Protein AF-A0A3L7YFP6-F1 (afdb_monomer)

pLDDT: mean 84.04, std 14.95, range [44.62, 97.31]

Mean predicted aligned error: 6.31 Å

Structure (mmCIF, N/CA/C/O backbone):
data_AF-A0A3L7YFP6-F1
#
_entry.id   AF-A0A3L7YFP6-F1
#
loop_
_atom_site.group_PDB
_atom_site.id
_atom_site.type_symbol
_atom_site.label_atom_id
_atom_site.label_alt_id
_atom_site.label_comp_id
_atom_site.label_asym_id
_atom_site.label_entity_id
_atom_site.label_seq_id
_atom_site.pdbx_PDB_ins_code
_atom_site.Cartn_x
_atom_site.Cartn_y
_atom_site.Cartn_z
_atom_site.occupancy
_atom_site.B_iso_or_equiv
_atom_site.auth_seq_id
_atom_site.auth_comp_id
_atom_site.auth_asym_id
_atom_site.auth_atom_id
_atom_site.pdbx_PDB_mo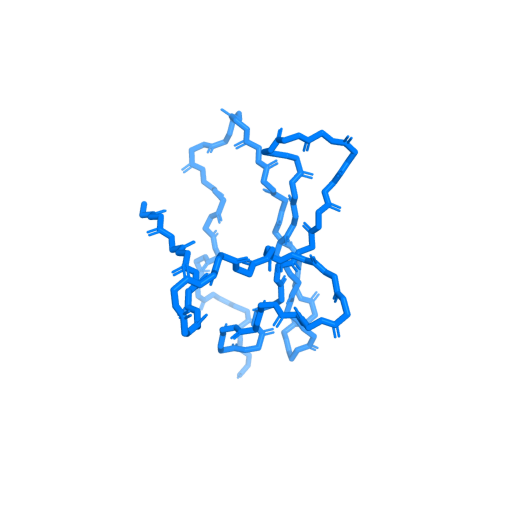del_num
ATOM 1 N N . MET A 1 1 ? 7.585 7.654 7.830 1.00 74.12 1 MET A N 1
ATOM 2 C CA . MET A 1 1 ? 7.901 6.241 8.149 1.00 74.12 1 MET A CA 1
ATOM 3 C C . MET A 1 1 ? 7.754 5.404 6.878 1.00 74.12 1 MET A C 1
ATOM 5 O O . MET A 1 1 ? 6.858 5.705 6.102 1.00 74.12 1 MET A O 1
ATOM 9 N N . HIS A 1 2 ? 8.628 4.421 6.630 1.00 85.69 2 HIS A N 1
ATOM 10 C CA . HIS A 1 2 ? 8.587 3.549 5.445 1.00 85.69 2 HIS A CA 1
ATOM 11 C C . HIS A 1 2 ? 8.688 2.086 5.886 1.00 85.69 2 HIS A C 1
ATOM 13 O O . HIS A 1 2 ? 9.595 1.745 6.641 1.00 85.69 2 HIS A O 1
ATOM 19 N N . LEU A 1 3 ? 7.751 1.244 5.450 1.00 91.25 3 LEU A N 1
ATOM 20 C CA . LEU A 1 3 ? 7.729 -0.184 5.758 1.00 91.25 3 LEU A CA 1
ATOM 21 C C . LEU A 1 3 ? 7.827 -0.965 4.454 1.00 91.25 3 LEU A C 1
ATOM 23 O O . LEU A 1 3 ? 7.137 -0.662 3.484 1.00 91.25 3 LEU A O 1
ATOM 27 N N . ALA A 1 4 ? 8.651 -2.002 4.463 1.00 93.88 4 ALA A N 1
ATOM 28 C CA . ALA A 1 4 ? 8.766 -2.952 3.374 1.00 93.88 4 ALA A CA 1
ATOM 29 C C . ALA A 1 4 ? 8.940 -4.352 3.960 1.00 93.88 4 ALA A C 1
ATOM 31 O O . ALA A 1 4 ? 9.470 -4.514 5.061 1.00 93.88 4 ALA A O 1
ATOM 32 N N . ARG A 1 5 ? 8.493 -5.364 3.217 1.00 95.00 5 ARG A N 1
ATOM 33 C CA . ARG A 1 5 ? 8.589 -6.767 3.619 1.00 95.00 5 ARG A CA 1
ATOM 34 C C . ARG A 1 5 ? 9.489 -7.540 2.669 1.00 95.00 5 ARG A C 1
ATOM 36 O O . ARG A 1 5 ? 9.459 -7.348 1.452 1.00 95.00 5 ARG A O 1
ATOM 43 N N . LYS A 1 6 ? 10.275 -8.428 3.263 1.00 96.06 6 LYS A N 1
ATOM 44 C CA . LYS A 1 6 ? 11.232 -9.288 2.584 1.00 96.06 6 LYS A CA 1
ATOM 45 C C . LYS A 1 6 ? 11.127 -10.683 3.186 1.00 96.06 6 LYS A C 1
ATOM 47 O O . LYS A 1 6 ? 11.094 -10.809 4.407 1.00 96.06 6 LYS A O 1
ATOM 52 N N . TYR A 1 7 ? 11.073 -11.709 2.349 1.00 95.69 7 TYR A N 1
ATOM 53 C CA . TYR A 1 7 ? 11.011 -13.104 2.781 1.00 95.69 7 TYR A CA 1
ATOM 54 C C . TYR A 1 7 ? 12.051 -13.907 2.008 1.00 95.69 7 TYR A C 1
ATOM 56 O O . TYR A 1 7 ? 12.147 -13.767 0.795 1.00 95.69 7 TYR A O 1
ATOM 64 N N . ASN A 1 8 ? 12.875 -14.690 2.709 1.00 97.31 8 ASN A N 1
ATOM 65 C CA . ASN A 1 8 ? 13.950 -15.496 2.111 1.00 97.31 8 ASN A CA 1
ATOM 66 C C . ASN A 1 8 ? 14.842 -14.743 1.107 1.00 97.31 8 ASN A C 1
ATOM 68 O O . ASN A 1 8 ? 15.240 -15.280 0.081 1.00 97.31 8 ASN A O 1
ATOM 72 N N . GLY A 1 9 ? 15.172 -13.483 1.393 1.00 97.06 9 GLY A N 1
ATOM 73 C CA . GLY A 1 9 ? 16.027 -12.703 0.496 1.00 97.06 9 GLY A CA 1
ATOM 74 C C . GLY A 1 9 ? 15.281 -11.965 -0.625 1.00 97.06 9 GLY A C 1
ATOM 75 O O . GLY A 1 9 ? 15.886 -11.091 -1.245 1.00 97.06 9 GLY A O 1
ATOM 76 N N . GLU A 1 10 ? 13.985 -12.209 -0.819 1.00 96.56 10 GLU A N 1
ATOM 77 C CA . GLU A 1 10 ? 13.183 -11.628 -1.898 1.00 96.56 10 GLU A CA 1
ATOM 78 C C . GLU A 1 10 ? 12.222 -10.541 -1.399 1.00 96.56 10 GLU A C 1
ATOM 80 O O . GLU A 1 10 ? 11.610 -10.655 -0.333 1.00 96.56 10 GLU A O 1
ATOM 85 N N . TRP A 1 11 ? 12.112 -9.456 -2.168 1.00 95.94 11 TRP A N 1
ATOM 86 C CA . TRP A 1 11 ? 11.177 -8.367 -1.896 1.00 95.94 11 TRP A CA 1
ATOM 87 C C . TRP A 1 11 ? 9.762 -8.757 -2.301 1.00 95.94 11 TRP A C 1
ATOM 89 O O . TRP A 1 11 ? 9.535 -9.200 -3.421 1.00 95.94 11 TRP A O 1
ATOM 99 N N . ILE A 1 12 ? 8.799 -8.509 -1.417 1.00 95.75 12 ILE A N 1
ATOM 100 C CA . ILE A 1 12 ? 7.389 -8.766 -1.708 1.00 95.75 12 ILE A CA 1
ATOM 101 C C . ILE A 1 12 ? 6.698 -7.429 -1.969 1.00 95.75 12 ILE A C 1
ATOM 103 O O . ILE A 1 12 ? 6.786 -6.508 -1.153 1.00 95.75 12 ILE A O 1
ATOM 107 N N . ALA A 1 13 ? 5.983 -7.337 -3.092 1.00 93.75 13 ALA A N 1
ATOM 108 C CA . ALA A 1 13 ? 5.204 -6.158 -3.462 1.00 93.75 13 ALA A CA 1
ATOM 109 C C . ALA A 1 13 ? 4.203 -5.763 -2.359 1.00 93.75 13 ALA A C 1
ATOM 111 O O . ALA A 1 13 ? 3.740 -6.609 -1.596 1.00 93.75 13 ALA A O 1
ATOM 112 N N . ALA A 1 14 ? 3.872 -4.475 -2.247 1.00 93.50 14 ALA A N 1
ATOM 113 C CA . ALA A 1 14 ? 2.905 -4.000 -1.251 1.00 93.50 14 ALA A CA 1
ATOM 114 C C . ALA A 1 14 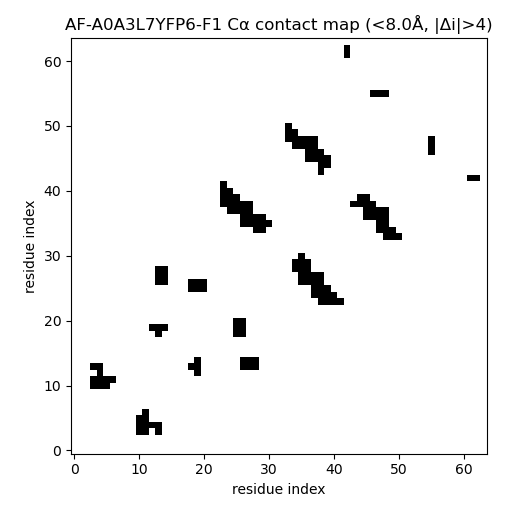? 1.463 -4.426 -1.582 1.00 93.50 14 ALA A C 1
ATOM 116 O O . ALA A 1 14 ? 0.684 -4.705 -0.677 1.00 93.50 14 ALA A O 1
ATOM 117 N N . ASP A 1 15 ? 1.152 -4.536 -2.872 1.00 94.94 15 ASP A N 1
ATOM 118 C CA . ASP A 1 15 ? -0.122 -5.029 -3.387 1.00 94.94 15 ASP A CA 1
ATOM 119 C C . ASP A 1 15 ? 0.118 -6.189 -4.363 1.00 94.94 15 ASP A C 1
ATOM 121 O O . ASP A 1 15 ? 1.204 -6.318 -4.935 1.00 94.94 15 ASP A O 1
ATOM 125 N N . GLY A 1 16 ? -0.882 -7.050 -4.521 1.00 92.12 16 GLY A N 1
ATOM 126 C CA . GLY A 1 16 ? -0.816 -8.268 -5.319 1.00 92.12 16 GLY A CA 1
ATOM 127 C C . GLY A 1 16 ? -1.505 -9.464 -4.652 1.00 92.12 16 GLY A C 1
ATOM 128 O O . GLY A 1 16 ? -2.247 -9.299 -3.682 1.00 92.12 16 GLY A O 1
ATOM 129 N N . PRO A 1 17 ? -1.256 -10.690 -5.155 1.00 93.56 17 PRO A N 1
ATOM 130 C CA . PRO A 1 17 ? -1.901 -11.914 -4.666 1.00 93.56 17 PRO A CA 1
ATOM 131 C C . PRO A 1 17 ? -1.641 -12.209 -3.185 1.00 93.56 17 PRO A C 1
ATOM 133 O O . PRO A 1 17 ? -2.473 -12.811 -2.513 1.00 93.56 17 PRO A O 1
ATOM 136 N N . LEU A 1 18 ? -0.491 -11.768 -2.675 1.00 94.56 18 LEU A N 1
ATOM 137 C CA . LEU A 1 18 ? -0.177 -11.761 -1.255 1.00 94.56 18 LEU A CA 1
ATOM 138 C C . LEU A 1 18 ? -0.308 -10.311 -0.772 1.00 94.56 18 LEU A C 1
ATOM 140 O O . LEU A 1 18 ? 0.609 -9.539 -1.029 1.00 94.56 18 LEU A O 1
ATOM 144 N N . PRO A 1 19 ? -1.403 -9.892 -0.118 1.00 93.06 19 PRO A N 1
ATOM 145 C CA . PRO A 1 19 ? -1.597 -8.496 0.280 1.00 93.06 19 PRO A CA 1
ATOM 146 C C . PRO A 1 19 ? -0.701 -8.108 1.464 1.00 93.06 19 PRO A C 1
ATOM 148 O O . PRO A 1 19 ? -0.307 -8.961 2.266 1.00 93.06 19 PRO A O 1
ATOM 151 N N . PHE A 1 20 ? -0.338 -6.828 1.575 1.00 95.31 20 PHE A N 1
ATOM 152 C CA . PHE A 1 20 ? 0.259 -6.276 2.794 1.00 95.31 20 PHE A CA 1
ATOM 153 C C . PHE A 1 20 ? -0.873 -5.776 3.696 1.00 95.31 20 PHE A C 1
ATOM 155 O O . PHE A 1 20 ? -1.453 -4.724 3.442 1.00 95.31 20 PHE A O 1
ATOM 162 N N . GLU A 1 21 ? -1.145 -6.533 4.760 1.00 93.69 21 GLU A N 1
ATOM 163 C CA . GLU A 1 21 ? -2.116 -6.206 5.808 1.00 93.69 21 GLU A CA 1
ATOM 164 C C . GLU A 1 21 ? -1.404 -5.847 7.119 1.00 93.69 21 GLU A C 1
ATOM 166 O O . GLU A 1 21 ? -0.571 -6.615 7.607 1.00 93.69 21 GLU A O 1
ATOM 171 N N . LEU A 1 22 ? -1.746 -4.706 7.722 1.00 91.50 22 LEU A N 1
ATOM 172 C CA . LEU A 1 22 ? -1.240 -4.288 9.032 1.00 91.50 22 LEU A CA 1
ATOM 173 C C . LEU A 1 22 ? -2.379 -3.740 9.888 1.00 91.50 22 LEU A C 1
ATOM 175 O O . LEU A 1 22 ? -2.898 -2.659 9.634 1.00 91.50 22 LEU A O 1
ATOM 179 N N . GLY A 1 23 ? -2.792 -4.478 10.919 1.00 90.31 23 GLY A N 1
ATOM 180 C CA . GLY A 1 23 ? -3.870 -4.013 11.797 1.00 90.31 23 GLY A CA 1
ATOM 181 C C . GLY A 1 23 ? -5.175 -3.732 11.037 1.00 90.31 23 GLY A C 1
ATOM 182 O O . GLY A 1 23 ? -5.886 -2.779 11.356 1.00 90.31 23 GLY A O 1
ATOM 183 N N . GLY A 1 24 ? -5.498 -4.559 10.037 1.00 91.88 24 GLY A N 1
ATOM 184 C CA . GLY A 1 24 ? -6.679 -4.410 9.181 1.00 91.88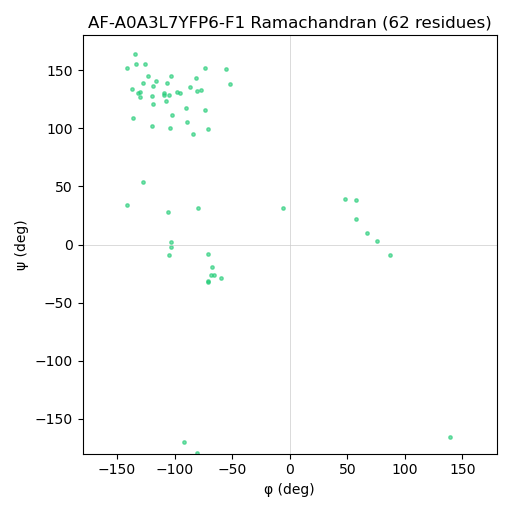 24 GLY A CA 1
ATOM 185 C C . GLY A 1 24 ? -6.568 -3.316 8.121 1.00 91.88 24 GLY A C 1
ATOM 186 O O . GLY A 1 24 ? -7.550 -3.081 7.429 1.00 91.88 24 GLY A O 1
ATOM 187 N N . TRP A 1 25 ? -5.415 -2.648 8.012 1.00 93.69 25 TRP A N 1
ATOM 188 C CA . TRP A 1 25 ? -5.091 -1.767 6.897 1.00 93.69 25 TRP A CA 1
ATOM 189 C C . TRP A 1 25 ? -4.403 -2.549 5.783 1.00 93.69 25 TRP A C 1
ATOM 191 O O . TRP A 1 25 ? -3.285 -3.035 5.970 1.00 93.69 25 TRP A O 1
ATOM 201 N N . ARG A 1 26 ? -5.040 -2.590 4.617 1.00 95.69 26 ARG A N 1
ATOM 202 C CA . ARG A 1 26 ? -4.515 -3.169 3.386 1.00 95.69 26 ARG A CA 1
ATOM 203 C C . ARG A 1 26 ? -3.873 -2.108 2.511 1.00 95.69 26 ARG A C 1
ATOM 205 O O . ARG A 1 26 ? -4.529 -1.120 2.190 1.00 95.69 26 ARG A O 1
ATOM 212 N N . ALA A 1 27 ? -2.652 -2.345 2.042 1.00 95.38 27 ALA A N 1
ATOM 213 C CA . ALA A 1 27 ? -2.062 -1.537 0.978 1.00 95.38 27 ALA A CA 1
ATOM 214 C C . ALA A 1 27 ? -2.574 -1.967 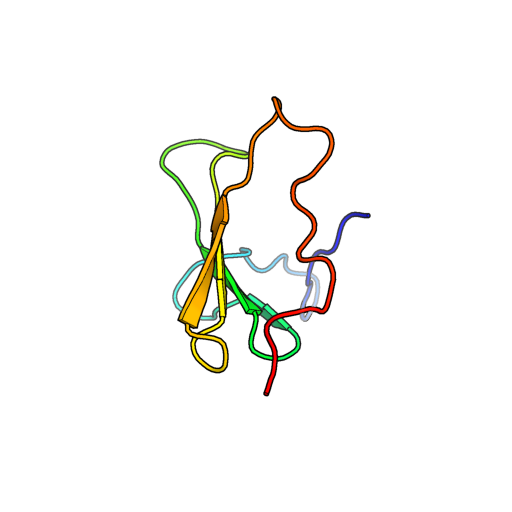-0.405 1.00 95.38 27 ALA A C 1
ATOM 216 O O . ALA A 1 27 ? -2.563 -3.152 -0.738 1.00 95.38 27 ALA A O 1
ATOM 217 N N . VAL A 1 28 ? -2.989 -0.990 -1.212 1.00 95.44 28 VAL A N 1
ATOM 218 C CA . VAL A 1 28 ? -3.434 -1.182 -2.599 1.00 95.44 28 VAL A CA 1
ATOM 219 C C . VAL A 1 28 ? -2.663 -0.234 -3.513 1.00 95.44 28 VAL A C 1
ATOM 221 O O . VAL A 1 28 ? -2.401 0.917 -3.152 1.00 95.44 28 VAL A O 1
ATOM 224 N N . THR A 1 29 ? -2.253 -0.713 -4.687 1.00 94.25 29 THR A N 1
ATOM 225 C CA . THR A 1 29 ? -1.518 0.103 -5.658 1.00 94.25 29 THR A CA 1
ATOM 226 C C . THR A 1 29 ? -2.461 0.979 -6.475 1.00 94.25 29 THR A C 1
ATOM 228 O O . THR A 1 29 ? -3.544 0.558 -6.870 1.00 94.25 29 THR A O 1
ATOM 231 N N . GLY A 1 30 ? -2.016 2.195 -6.784 1.00 91.00 30 GLY A N 1
ATOM 232 C CA . GLY A 1 30 ? -2.650 3.028 -7.800 1.00 91.00 30 GLY A CA 1
ATOM 233 C C . GLY A 1 30 ? -2.032 2.832 -9.178 1.00 91.00 30 GLY A C 1
ATOM 234 O O . GLY A 1 30 ? -1.177 1.970 -9.391 1.00 91.00 30 GLY A O 1
ATOM 235 N N . ALA A 1 31 ? -2.422 3.708 -10.105 1.00 91.12 31 ALA A N 1
ATOM 236 C CA . ALA A 1 31 ? -1.948 3.693 -11.488 1.00 91.12 31 ALA A CA 1
ATOM 237 C C . ALA A 1 31 ? -0.446 4.003 -11.635 1.00 91.12 31 ALA A C 1
ATOM 239 O O . ALA A 1 31 ? 0.183 3.594 -12.610 1.00 91.12 31 ALA A O 1
ATOM 240 N N . LYS A 1 32 ? 0.143 4.747 -10.689 1.00 89.00 32 LYS A N 1
ATOM 241 C CA . LYS A 1 32 ? 1.569 5.104 -10.686 1.00 89.00 32 LYS A CA 1
ATOM 242 C C . LYS A 1 32 ? 2.180 4.899 -9.304 1.00 89.00 32 LYS A C 1
ATOM 244 O O . LYS A 1 32 ? 1.483 4.811 -8.292 1.00 89.00 32 LYS A O 1
ATOM 249 N N . LYS A 1 33 ? 3.516 4.876 -9.261 1.00 85.75 33 LYS A N 1
ATOM 250 C CA . LYS A 1 33 ? 4.272 4.874 -8.001 1.00 85.75 33 LYS A CA 1
ATOM 251 C C . LYS A 1 33 ? 3.792 6.026 -7.111 1.00 85.75 33 LYS A C 1
ATOM 253 O O . LYS A 1 33 ? 3.590 7.133 -7.603 1.00 85.75 33 LYS A O 1
ATOM 258 N N . TYR A 1 34 ? 3.639 5.745 -5.818 1.00 84.69 34 TYR A N 1
ATOM 259 C CA . TYR A 1 34 ? 3.168 6.684 -4.789 1.00 84.69 34 TYR A CA 1
ATOM 260 C C . TYR A 1 34 ? 1.707 7.151 -4.902 1.00 84.69 34 TYR A C 1
ATOM 262 O O . TYR A 1 34 ? 1.314 8.030 -4.148 1.00 84.69 34 TYR A O 1
ATOM 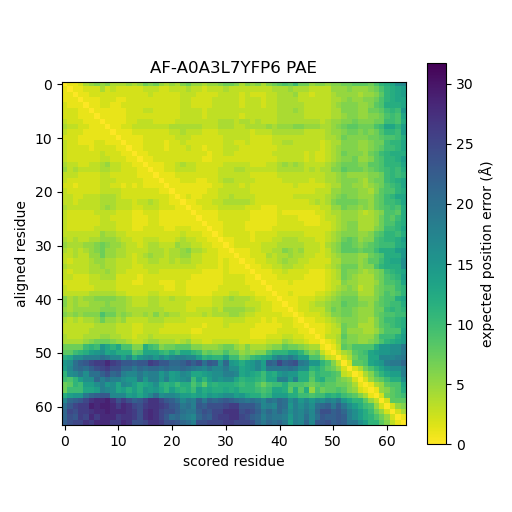270 N N . GLN A 1 35 ? 0.891 6.550 -5.774 1.00 89.75 35 GLN A N 1
ATOM 271 C CA . GLN A 1 35 ? -0.546 6.854 -5.896 1.00 89.75 35 GLN A CA 1
ATOM 272 C C . GLN A 1 35 ? -1.434 5.752 -5.289 1.00 89.75 35 GLN A C 1
ATOM 274 O O . GLN A 1 35 ? -2.529 5.502 -5.775 1.00 89.75 35 GLN A O 1
ATOM 279 N N . GLY A 1 36 ? -0.927 5.024 -4.290 1.00 91.31 36 GLY A N 1
ATOM 280 C CA . GLY A 1 36 ? -1.649 3.920 -3.646 1.00 91.31 36 GLY A CA 1
ATOM 281 C C . GLY A 1 36 ? -2.673 4.369 -2.603 1.00 91.31 36 GLY A C 1
ATOM 282 O O . GLY A 1 36 ? -2.825 5.555 -2.331 1.00 91.31 36 GLY A O 1
ATOM 283 N N . GLN A 1 37 ? -3.346 3.406 -1.984 1.00 92.81 37 GLN A N 1
ATOM 284 C CA . GLN A 1 37 ? -4.317 3.635 -0.913 1.00 92.81 37 GLN A CA 1
ATOM 285 C C . GLN A 1 37 ? -4.079 2.665 0.251 1.00 92.81 37 GLN A C 1
ATOM 287 O O . GLN A 1 37 ? -3.530 1.574 0.064 1.00 92.81 37 GLN A O 1
ATOM 292 N N . LEU A 1 38 ? -4.512 3.056 1.449 1.00 92.88 38 LEU A N 1
ATOM 293 C CA . LEU A 1 38 ? -4.708 2.159 2.581 1.00 92.88 38 LEU A CA 1
ATOM 294 C C . LEU A 1 38 ? -6.210 1.971 2.810 1.00 92.88 38 LEU A C 1
ATOM 296 O O . LEU A 1 38 ? -6.933 2.946 3.010 1.00 92.88 38 LEU A O 1
ATOM 300 N N . LEU A 1 39 ? -6.671 0.722 2.795 1.00 93.69 39 LEU A N 1
ATOM 301 C CA . LEU A 1 39 ? -8.071 0.359 3.016 1.00 93.69 39 LEU A CA 1
ATOM 302 C C . LEU A 1 39 ? -8.220 -0.330 4.367 1.00 93.69 39 LEU A C 1
ATOM 304 O O . LEU A 1 39 ? -7.506 -1.290 4.635 1.00 93.69 39 LEU A O 1
ATOM 308 N N . ASN A 1 40 ? -9.167 0.102 5.194 1.00 93.88 40 ASN A N 1
ATOM 309 C CA . ASN A 1 40 ? -9.524 -0.601 6.420 1.00 93.88 40 ASN A CA 1
ATOM 310 C C . ASN A 1 40 ? -10.984 -1.021 6.389 1.00 93.88 40 ASN A C 1
ATOM 312 O O . ASN A 1 40 ? -11.882 -0.221 6.643 1.00 93.88 40 ASN A O 1
ATOM 316 N N . THR A 1 41 ? -11.216 -2.299 6.111 1.00 86.69 41 THR A N 1
ATOM 317 C CA . THR A 1 41 ? -12.566 -2.868 6.025 1.00 86.69 41 THR A CA 1
ATOM 318 C C . THR A 1 41 ? -13.268 -2.924 7.376 1.00 86.69 41 THR A C 1
ATOM 320 O O . THR A 1 41 ? -14.490 -2.847 7.423 1.00 86.69 41 THR A O 1
ATOM 323 N N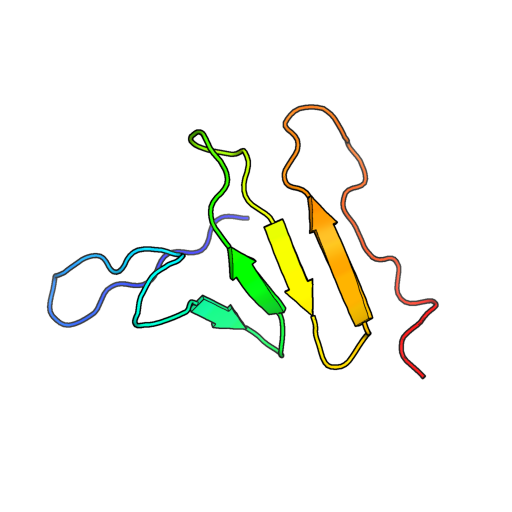 . ARG A 1 42 ? -12.514 -3.003 8.480 1.00 88.25 42 ARG A N 1
ATOM 324 C CA . ARG A 1 42 ? -13.080 -3.019 9.837 1.00 88.25 42 ARG A CA 1
ATOM 325 C C . ARG A 1 42 ? -13.642 -1.655 10.234 1.00 88.25 42 ARG A C 1
ATOM 327 O O . ARG A 1 42 ? -14.616 -1.599 10.969 1.00 88.25 42 ARG A O 1
ATOM 334 N N . LEU A 1 43 ? -13.034 -0.580 9.733 1.00 88.19 43 LEU A N 1
ATOM 335 C CA . LEU A 1 43 ? -13.434 0.806 9.997 1.00 88.19 43 LEU A CA 1
ATOM 336 C C . LEU A 1 43 ? -14.205 1.453 8.837 1.00 88.19 43 LEU A C 1
ATOM 338 O O . LEU A 1 43 ? -14.546 2.628 8.918 1.00 88.19 43 LEU A O 1
ATOM 342 N N . GLY A 1 44 ? -14.395 0.745 7.718 1.00 88.00 44 GLY A N 1
ATOM 343 C CA . GLY A 1 44 ? -14.954 1.314 6.485 1.00 88.00 44 GLY A CA 1
ATOM 344 C C . GLY A 1 44 ? -14.167 2.513 5.933 1.00 88.00 44 GLY A C 1
ATOM 345 O O . GLY A 1 44 ? -14.723 3.332 5.210 1.00 88.00 44 GLY A O 1
ATOM 346 N N . SER A 1 45 ? -12.890 2.651 6.299 1.00 89.12 45 SER A N 1
ATOM 347 C CA . SER A 1 45 ? -12.079 3.842 6.029 1.00 89.12 45 SER A CA 1
ATOM 348 C C . SER A 1 45 ? -11.115 3.616 4.867 1.00 89.12 45 SER A C 1
ATOM 350 O O . SER A 1 45 ? -10.559 2.529 4.714 1.00 89.12 45 SER A O 1
ATOM 352 N N . THR A 1 46 ? -10.881 4.662 4.075 1.00 89.81 46 THR A N 1
ATOM 353 C CA . THR A 1 46 ? -9.911 4.670 2.972 1.00 89.81 46 THR A CA 1
ATOM 354 C C . THR A 1 46 ? -9.022 5.897 3.092 1.00 89.81 4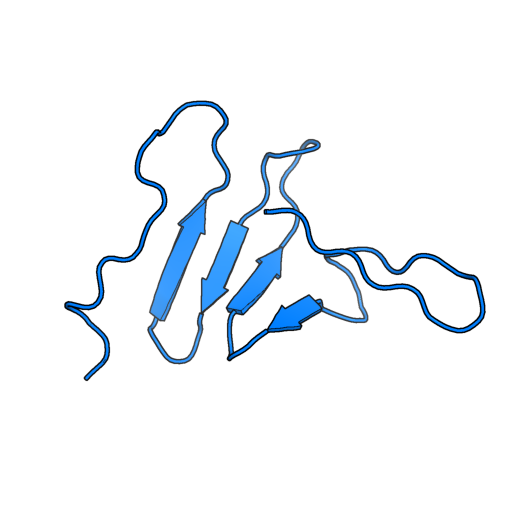6 THR A C 1
ATOM 356 O O . THR A 1 46 ? -9.519 7.005 3.277 1.00 89.81 46 THR A O 1
ATOM 359 N N . LEU A 1 47 ? -7.711 5.697 2.987 1.00 89.00 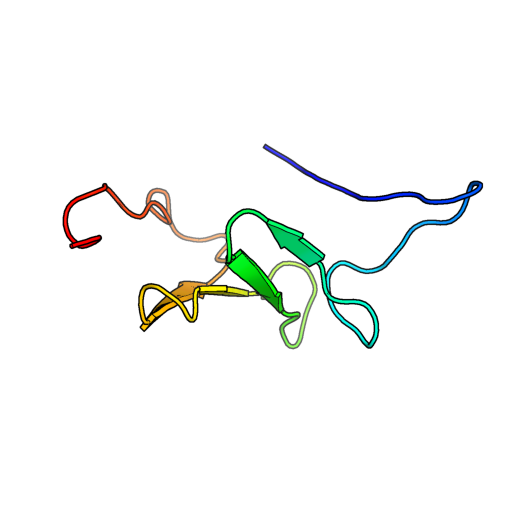47 LEU A N 1
ATOM 360 C CA . LEU A 1 47 ? -6.716 6.763 2.980 1.00 89.00 47 LEU A CA 1
ATOM 361 C C . LEU A 1 47 ? -5.955 6.740 1.664 1.00 89.00 47 LEU A C 1
ATOM 363 O O . LEU A 1 47 ? -5.298 5.751 1.342 1.00 89.00 47 LEU A O 1
ATOM 367 N N . GLU A 1 48 ? -6.008 7.836 0.918 1.00 87.69 48 GLU A N 1
ATOM 368 C CA . GLU A 1 48 ? -5.266 7.965 -0.331 1.00 87.69 48 GLU A CA 1
ATOM 369 C C . GLU A 1 48 ? -3.847 8.473 -0.083 1.00 87.69 48 GLU A C 1
ATOM 371 O O . GLU A 1 48 ? -3.615 9.415 0.680 1.00 87.69 48 GLU A O 1
ATOM 376 N N . ALA A 1 49 ? -2.871 7.858 -0.750 1.00 85.62 49 ALA A N 1
ATOM 377 C CA . ALA A 1 49 ? -1.523 8.388 -0.794 1.00 85.62 49 ALA A CA 1
ATOM 378 C C . ALA A 1 49 ? -1.516 9.612 -1.711 1.00 85.62 49 ALA A C 1
ATOM 380 O O . ALA A 1 49 ? -1.723 9.506 -2.918 1.00 85.62 49 ALA A O 1
ATOM 381 N N . CYS A 1 50 ? -1.221 10.776 -1.143 1.00 77.06 50 CYS A N 1
ATOM 382 C CA . CYS A 1 50 ? -0.917 11.961 -1.923 1.00 77.06 50 CYS A CA 1
ATOM 383 C C . CYS A 1 50 ? 0.451 12.507 -1.538 1.00 77.06 50 CYS A C 1
ATOM 385 O O . CYS A 1 50 ? 0.818 12.533 -0.366 1.00 77.06 50 CYS A O 1
ATOM 387 N N . MET A 1 51 ? 1.158 13.054 -2.525 1.00 64.81 51 MET A N 1
ATOM 388 C CA . MET A 1 51 ? 2.309 13.927 -2.276 1.00 64.81 51 MET A CA 1
ATOM 389 C C . MET A 1 51 ? 1.908 15.300 -1.704 1.00 64.81 51 MET A C 1
ATOM 391 O O . MET A 1 51 ? 2.779 16.096 -1.375 1.00 64.81 51 MET A O 1
ATOM 395 N N . CYS A 1 52 ? 0.606 15.600 -1.667 1.00 67.94 52 CYS A N 1
ATOM 396 C CA . CYS A 1 52 ? 0.063 16.946 -1.529 1.00 67.94 52 CYS A CA 1
ATOM 397 C C . CYS A 1 52 ? -0.509 17.298 -0.148 1.00 67.94 52 CYS A C 1
ATOM 399 O O . CYS A 1 52 ? -0.841 18.463 0.052 1.00 67.94 52 CYS A O 1
ATOM 401 N N . VAL A 1 53 ? -0.658 16.354 0.791 1.00 56.06 53 VAL A N 1
ATOM 402 C CA . VAL A 1 53 ? -1.364 16.625 2.060 1.00 56.06 53 VAL A CA 1
ATOM 403 C C . VAL A 1 53 ? -0.439 16.420 3.254 1.00 56.06 53 VAL A C 1
ATOM 405 O O . VAL A 1 53 ? 0.165 15.359 3.395 1.00 56.06 53 VAL A O 1
ATOM 408 N N . ALA A 1 54 ? -0.361 17.429 4.123 1.00 57.50 54 ALA A N 1
ATOM 409 C CA . ALA A 1 54 ? 0.297 17.334 5.425 1.00 57.50 54 ALA A CA 1
ATOM 410 C C . ALA A 1 54 ? -0.453 16.398 6.404 1.00 57.50 54 ALA A C 1
ATOM 412 O O . ALA A 1 54 ? 0.162 15.865 7.323 1.00 57.50 54 ALA A O 1
ATOM 413 N N . ASP A 1 55 ? -1.742 16.127 6.148 1.00 58.75 55 ASP A N 1
ATOM 414 C CA . ASP A 1 55 ? -2.683 15.532 7.108 1.00 58.75 55 ASP A CA 1
ATOM 415 C C . ASP A 1 55 ? -3.413 14.288 6.557 1.00 58.75 55 ASP A C 1
ATOM 417 O O . ASP A 1 55 ? -4.636 14.193 6.594 1.00 58.75 55 ASP A O 1
ATOM 421 N N . ASN A 1 56 ? -2.688 13.279 6.063 1.00 64.94 56 ASN A N 1
ATOM 422 C CA . ASN A 1 56 ? -3.276 11.960 5.753 1.00 64.94 56 ASN A CA 1
ATOM 423 C C . ASN A 1 56 ? -3.452 11.075 7.007 1.00 64.94 56 ASN A C 1
ATOM 425 O O . ASN A 1 56 ? -3.330 9.848 6.951 1.00 64.94 56 ASN A O 1
ATOM 429 N N . GLN A 1 57 ? -3.707 11.707 8.153 1.00 64.19 57 GLN A N 1
ATOM 430 C CA . GLN A 1 57 ? -3.854 11.058 9.447 1.00 64.19 57 GLN A CA 1
ATOM 431 C C . GLN A 1 57 ? -5.330 10.850 9.768 1.00 64.19 57 GLN A C 1
ATOM 433 O O . GLN A 1 57 ? -6.130 11.781 9.721 1.00 64.19 57 GLN A O 1
ATOM 438 N N . LEU A 1 58 ? -5.686 9.636 10.183 1.00 63.88 58 LEU A N 1
ATOM 439 C CA . LEU A 1 58 ? -6.952 9.408 10.870 1.00 63.88 58 LEU A CA 1
ATOM 440 C C . LEU A 1 58 ? -6.748 9.717 12.347 1.00 63.88 58 LEU A C 1
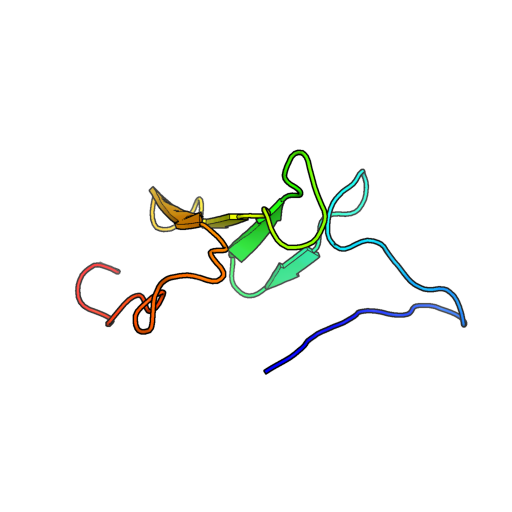ATOM 442 O O . LEU A 1 58 ? -6.275 8.879 13.115 1.00 63.88 58 LEU A O 1
ATOM 446 N N . LEU A 1 59 ? -7.076 10.947 12.732 1.00 60.75 59 LEU A N 1
ATOM 447 C CA . LEU A 1 59 ? -7.124 11.356 14.130 1.00 60.75 59 LEU A CA 1
ATOM 448 C C . LEU A 1 59 ? -8.342 10.677 14.774 1.00 60.75 59 LEU A C 1
ATOM 450 O O . LEU A 1 59 ? -9.471 11.084 14.535 1.00 60.75 59 LEU A O 1
ATOM 454 N N . SER A 1 60 ? -8.067 9.581 15.486 1.00 56.72 60 SER A N 1
ATOM 455 C CA . SER A 1 60 ? -8.848 8.707 16.390 1.00 56.72 60 SER A CA 1
ATOM 456 C C . SER A 1 60 ? -10.307 9.022 16.817 1.00 56.72 60 SER A C 1
ATOM 458 O O . SER A 1 60 ? -10.688 8.630 17.915 1.00 56.72 60 SER A O 1
ATOM 460 N N . ALA A 1 61 ? -11.160 9.666 16.021 1.00 49.19 61 ALA A N 1
ATOM 461 C CA . ALA A 1 61 ? -12.530 10.014 16.422 1.00 49.19 61 ALA A CA 1
ATOM 462 C C . ALA A 1 61 ? -13.626 9.112 15.819 1.00 49.19 61 ALA A C 1
ATOM 464 O O . ALA A 1 61 ? -14.804 9.356 16.059 1.00 49.19 61 ALA A O 1
ATOM 465 N N . ALA A 1 62 ? -13.277 8.078 15.043 1.00 44.62 62 ALA A N 1
ATOM 466 C CA . ALA A 1 62 ? -14.272 7.246 14.351 1.00 44.62 62 ALA A CA 1
ATOM 467 C C . ALA A 1 62 ? -13.928 5.745 14.315 1.00 44.62 62 ALA A C 1
ATOM 469 O O . ALA A 1 62 ? -14.237 5.052 13.349 1.00 44.62 62 ALA A O 1
ATOM 470 N N . VAL A 1 63 ? -13.285 5.234 15.365 1.00 47.81 63 VAL A N 1
ATOM 471 C CA . VAL A 1 63 ? -13.334 3.798 15.676 1.00 47.81 63 VAL A CA 1
ATOM 472 C C . VAL A 1 63 ? -14.333 3.661 16.826 1.00 47.81 63 VAL A C 1
ATOM 474 O O . VAL A 1 63 ? -14.037 4.222 17.882 1.00 47.81 63 VAL A O 1
ATOM 477 N N . PRO A 1 64 ? -15.517 3.046 16.638 1.00 49.44 64 PRO A N 1
ATOM 478 C CA . PRO A 1 64 ? -16.380 2.717 17.769 1.00 49.44 64 PRO A CA 1
ATOM 479 C C . PRO A 1 64 ? -15.685 1.758 18.744 1.00 49.44 64 PRO A C 1
ATOM 481 O O . PRO A 1 64 ? -14.839 0.950 18.288 1.00 49.44 64 PRO A O 1
#

Nearest PDB structures (foldseek):
  8rzh-assembly1_B  TM=6.049E-01  e=6.835E+00  Zobellia galactanivorans

Solvent-accessible surface area (backbone atoms only — not comparable to full-atom values): 4300 Å² total; per-residue (Å²): 140,86,86,86,56,71,56,97,91,41,79,55,62,56,41,63,99,64,65,38,70,57,96,60,33,31,42,40,75,42,98,48,90,73,41,26,36,38,40,20,77,89,66,76,43,75,44,70,46,58,97,83,60,96,71,86,65,85,78,86,80,73,73,132

Sequence (64 aa):
MHLARKYNGEWIAADGPLPFELGGWRAVTGAKKYQGQLLNTRLGSTLEACMCVADNQLLSAAVP

Foldseek 3Di:
DDDFDDDPNHGDDCDDPDWDDDPQWTWADDPDPQQIWTQRPLQRDIFTRDPPDPDSDDPPPRDD

Radius of gyration: 12.99 Å; Cα contacts (8 Å, |Δi|>4): 79; chains: 1; bounding box: 32×33×29 Å

Secondary structure (DSSP, 8-state):
----EEETTEEE-SSSSS--EETTEEEE--SSTT--EEEETTTTEEEE--SS-S-----SSS--